Protein AF-A0A968BP72-F1 (afdb_monomer_lite)

Structure (mmCIF, N/CA/C/O backbone):
data_AF-A0A968BP72-F1
#
_entry.id   AF-A0A968BP72-F1
#
loop_
_atom_site.group_PDB
_atom_site.id
_atom_site.type_symbol
_atom_site.label_atom_id
_atom_site.label_alt_id
_atom_site.label_comp_id
_atom_site.label_asym_id
_atom_site.label_entity_id
_atom_site.label_seq_id
_atom_site.pdbx_PDB_ins_code
_atom_site.Cartn_x
_atom_site.Cartn_y
_atom_site.Cartn_z
_atom_site.occupancy
_atom_site.B_iso_or_equiv
_atom_site.auth_seq_id
_atom_site.auth_comp_id
_atom_site.auth_asym_id
_atom_site.auth_atom_id
_atom_site.pdbx_PDB_model_num
ATOM 1 N N . GLU A 1 1 ? 18.294 -2.839 -12.536 1.00 75.31 1 GLU A N 1
ATOM 2 C CA . GLU A 1 1 ? 16.882 -2.722 -12.124 1.00 75.31 1 GLU A CA 1
ATOM 3 C C . GLU A 1 1 ? 16.355 -1.389 -12.620 1.00 75.31 1 GLU A C 1
ATOM 5 O O . GLU A 1 1 ? 17.103 -0.417 -12.588 1.00 75.31 1 GLU A O 1
ATOM 10 N N . GLU A 1 2 ? 15.116 -1.362 -13.096 1.00 91.31 2 GLU A N 1
ATOM 11 C CA . GLU A 1 2 ? 14.395 -0.138 -13.455 1.00 91.31 2 GLU A CA 1
ATOM 12 C C . GLU A 1 2 ? 13.231 0.050 -12.481 1.00 91.31 2 GLU A C 1
ATOM 14 O O . GLU A 1 2 ? 12.752 -0.914 -11.881 1.00 91.31 2 GLU A O 1
ATOM 19 N N . PHE A 1 3 ? 12.781 1.290 -12.302 1.00 95.69 3 PHE A N 1
ATOM 20 C CA . PHE A 1 3 ? 11.666 1.577 -11.405 1.00 95.69 3 PHE A CA 1
ATOM 21 C C . PHE A 1 3 ? 10.371 0.900 -11.907 1.00 95.69 3 PHE A C 1
ATOM 23 O O . PHE A 1 3 ? 10.039 1.046 -13.087 1.00 95.69 3 PHE A O 1
ATOM 30 N N . PRO A 1 4 ? 9.601 0.196 -11.050 1.00 95.56 4 PRO A N 1
ATOM 31 C CA . PRO A 1 4 ? 8.482 -0.647 -11.481 1.00 95.56 4 PRO A CA 1
ATOM 32 C C . PRO A 1 4 ? 7.189 0.151 -11.750 1.00 95.56 4 PRO A C 1
ATOM 34 O O . PRO A 1 4 ? 6.120 -0.197 -11.252 1.00 95.56 4 PRO A O 1
ATOM 37 N N . ALA A 1 5 ? 7.258 1.213 -12.560 1.00 96.69 5 ALA A N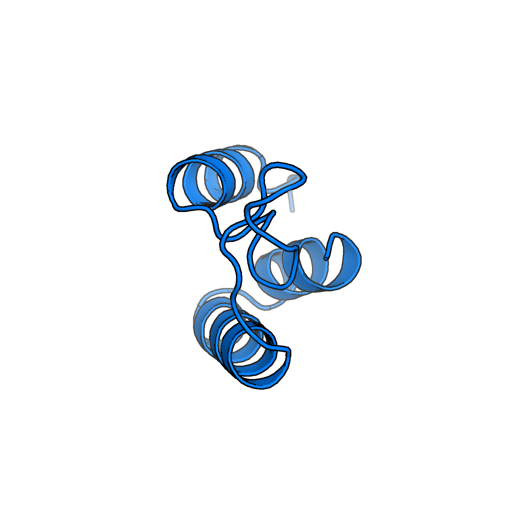 1
ATOM 38 C CA . ALA A 1 5 ? 6.153 2.153 -12.796 1.00 96.69 5 ALA A CA 1
ATOM 39 C C . ALA A 1 5 ? 4.846 1.468 -13.233 1.00 96.69 5 ALA A C 1
ATOM 41 O O . ALA A 1 5 ? 3.778 1.789 -12.719 1.00 96.69 5 ALA A O 1
ATOM 42 N N . ALA A 1 6 ? 4.931 0.478 -14.128 1.00 96.50 6 ALA A N 1
ATOM 43 C CA . ALA A 1 6 ? 3.760 -0.257 -14.608 1.00 96.50 6 ALA A CA 1
ATOM 44 C C . ALA A 1 6 ? 3.074 -1.079 -13.502 1.00 96.50 6 ALA A C 1
ATOM 46 O O . ALA A 1 6 ? 1.851 -1.209 -13.501 1.00 96.50 6 ALA A O 1
ATOM 47 N N . ASN A 1 7 ? 3.840 -1.623 -12.550 1.00 96.56 7 ASN A N 1
ATOM 48 C CA . ASN A 1 7 ? 3.269 -2.336 -11.408 1.00 96.56 7 ASN A CA 1
ATOM 49 C C . ASN A 1 7 ? 2.590 -1.353 -10.454 1.00 96.56 7 ASN A C 1
ATOM 51 O O . ASN A 1 7 ? 1.478 -1.621 -10.013 1.00 96.56 7 ASN A O 1
ATOM 55 N N . ILE A 1 8 ? 3.228 -0.209 -10.174 1.00 97.19 8 ILE A N 1
ATOM 56 C CA . ILE A 1 8 ? 2.645 0.839 -9.322 1.00 97.19 8 ILE A CA 1
ATOM 57 C C . ILE A 1 8 ? 1.329 1.350 -9.916 1.00 97.19 8 ILE A C 1
ATOM 59 O O . ILE A 1 8 ? 0.346 1.477 -9.195 1.00 97.19 8 ILE A O 1
ATOM 63 N N . GLN A 1 9 ? 1.276 1.573 -11.232 1.00 97.81 9 GLN A N 1
ATOM 64 C CA . GLN A 1 9 ? 0.051 2.010 -11.900 1.00 97.81 9 GLN A CA 1
ATOM 65 C C . GLN A 1 9 ? -1.089 0.994 -11.739 1.00 97.81 9 GLN A C 1
ATOM 67 O O . GLN A 1 9 ? -2.192 1.373 -11.361 1.00 97.81 9 GLN A O 1
ATOM 72 N N . LYS A 1 10 ? -0.816 -0.303 -11.927 1.00 97.56 10 LYS A N 1
ATOM 73 C CA . LYS A 1 10 ? -1.816 -1.355 -11.679 1.00 97.56 10 LYS A CA 1
ATOM 74 C C . LYS A 1 10 ? -2.244 -1.419 -10.213 1.00 97.56 10 LYS A C 1
ATOM 76 O O . LYS A 1 10 ? -3.415 -1.629 -9.934 1.00 97.56 10 LYS A O 1
ATOM 81 N N . MET A 1 11 ? -1.318 -1.237 -9.271 1.00 97.69 11 MET A N 1
ATOM 82 C CA . MET A 1 11 ? -1.655 -1.183 -7.845 1.00 97.69 11 MET A CA 1
ATOM 83 C C . MET A 1 11 ? -2.570 0.002 -7.517 1.00 97.69 11 MET A C 1
ATOM 85 O O . MET A 1 11 ? -3.469 -0.151 -6.696 1.00 97.69 11 MET A O 1
ATOM 89 N N . ALA A 1 12 ? -2.385 1.149 -8.177 1.00 97.25 12 ALA A N 1
ATOM 90 C CA . ALA A 1 12 ? -3.274 2.302 -8.046 1.00 97.25 12 ALA A CA 1
ATOM 91 C C . ALA A 1 12 ? -4.688 1.991 -8.555 1.00 97.25 12 ALA A C 1
ATOM 93 O O . ALA A 1 12 ? -5.662 2.281 -7.871 1.00 97.25 12 ALA A O 1
ATOM 94 N N . GLU A 1 13 ? -4.800 1.349 -9.722 1.00 97.81 13 GLU A N 1
ATOM 95 C CA . GLU A 1 13 ? -6.085 0.916 -10.296 1.00 97.81 13 GLU A CA 1
ATOM 96 C C . GLU A 1 13 ? -6.822 -0.103 -9.410 1.00 97.81 13 GLU A C 1
ATOM 98 O O . GLU A 1 13 ? -8.046 -0.185 -9.454 1.00 97.81 13 GLU A O 1
ATOM 103 N N . LEU A 1 14 ? -6.082 -0.866 -8.601 1.00 96.94 14 LEU A N 1
ATOM 104 C CA . LEU A 1 14 ? -6.613 -1.826 -7.630 1.00 96.94 14 LEU A CA 1
ATOM 105 C C . LEU A 1 14 ? -6.906 -1.212 -6.248 1.00 96.94 14 LEU A C 1
ATOM 107 O O . LEU A 1 14 ? -7.259 -1.955 -5.338 1.00 96.94 14 LEU A O 1
ATOM 111 N N . GLY A 1 15 ? -6.697 0.095 -6.056 1.00 97.06 15 GLY A N 1
ATOM 112 C CA . GLY A 1 15 ? -6.907 0.775 -4.770 1.00 97.06 15 GLY A CA 1
ATOM 113 C C . GLY A 1 15 ? -5.807 0.532 -3.727 1.00 97.06 15 GLY A C 1
ATOM 114 O O . GLY A 1 15 ? -5.805 1.126 -2.651 1.00 97.06 15 GLY A O 1
ATOM 115 N N . LEU A 1 16 ? -4.793 -0.283 -4.034 1.00 97.75 16 LEU A N 1
ATOM 116 C CA . LEU A 1 16 ? -3.792 -0.699 -3.046 1.00 97.75 16 LEU A CA 1
ATOM 117 C C . LEU A 1 16 ? -2.987 0.478 -2.485 1.00 97.75 16 LEU A C 1
ATOM 119 O O . LEU A 1 16 ? -2.617 0.456 -1.313 1.00 97.75 16 LEU A O 1
ATOM 123 N N . LEU A 1 17 ? -2.741 1.515 -3.292 1.00 97.56 17 LEU A N 1
ATOM 124 C CA . LEU A 1 17 ? -1.998 2.710 -2.867 1.00 97.56 17 LEU A CA 1
ATOM 125 C C . LEU A 1 17 ? -2.744 3.543 -1.809 1.00 97.56 17 LEU A C 1
ATOM 127 O O . LEU A 1 17 ? -2.112 4.251 -1.035 1.00 97.56 17 LEU A O 1
ATOM 131 N N . GLY A 1 18 ? -4.073 3.431 -1.751 1.00 97.56 18 GLY A N 1
ATOM 132 C CA . GLY A 1 18 ? -4.931 4.094 -0.770 1.00 97.56 18 GLY A CA 1
ATOM 133 C C . GLY A 1 18 ? -5.422 3.165 0.342 1.00 97.56 18 GLY A C 1
ATOM 134 O O . GLY A 1 18 ? -6.335 3.545 1.073 1.00 97.56 18 GLY A O 1
ATOM 135 N N . LEU A 1 19 ? -4.856 1.957 0.470 1.00 98.31 19 LEU A N 1
ATOM 136 C CA . LEU A 1 19 ? -5.484 0.862 1.211 1.00 98.31 19 LEU A CA 1
ATOM 137 C C . LEU A 1 19 ? -5.850 1.198 2.669 1.00 98.31 19 LEU A C 1
ATOM 139 O O . LEU A 1 19 ? -7.016 1.029 3.007 1.00 98.31 19 LEU A O 1
ATOM 143 N N . PRO A 1 20 ? -4.940 1.687 3.537 1.00 97.44 20 PRO A N 1
ATOM 144 C CA . PRO A 1 20 ? -5.290 1.970 4.931 1.00 97.44 20 PRO A CA 1
ATOM 145 C C . PRO A 1 20 ? -5.929 3.352 5.144 1.00 97.44 20 PRO A C 1
ATOM 147 O O . PRO A 1 20 ? -6.177 3.752 6.284 1.00 97.44 20 PRO A O 1
ATOM 150 N N . TYR A 1 21 ? -6.135 4.126 4.075 1.00 97.50 21 TYR A N 1
ATOM 151 C CA . TYR A 1 21 ? -6.658 5.484 4.167 1.00 97.50 21 TYR A CA 1
ATOM 152 C C . TYR A 1 21 ? -8.196 5.471 4.147 1.00 97.50 21 TYR A C 1
ATOM 154 O O . TYR A 1 21 ? -8.781 4.690 3.398 1.00 97.50 21 TYR A O 1
ATOM 162 N N . PRO A 1 22 ? -8.883 6.328 4.929 1.00 97.50 22 PRO A N 1
ATOM 163 C CA . PRO A 1 22 ? -10.345 6.367 4.945 1.00 97.50 22 PRO A CA 1
ATOM 164 C C . PRO A 1 22 ? -10.958 6.703 3.577 1.00 97.50 22 PRO A C 1
ATOM 166 O O . PRO A 1 22 ? -10.458 7.576 2.864 1.00 97.50 22 PRO A O 1
ATOM 169 N N . GLU A 1 23 ? -12.106 6.100 3.259 1.00 97.12 23 GLU A N 1
ATOM 170 C CA . GLU A 1 23 ? -12.875 6.417 2.041 1.00 97.12 23 GLU A CA 1
ATOM 171 C C . GLU A 1 23 ? -13.279 7.902 1.970 1.00 97.12 23 GLU A C 1
ATOM 173 O O . GLU A 1 23 ? -13.314 8.496 0.894 1.00 97.12 23 GLU A O 1
ATOM 178 N N . GLU A 1 24 ? -13.505 8.545 3.122 1.00 97.88 24 GLU A N 1
ATOM 179 C CA . GLU A 1 24 ? -13.867 9.969 3.245 1.00 97.88 24 GLU A CA 1
ATOM 180 C C . GLU A 1 24 ? -12.829 10.924 2.633 1.00 97.88 24 GLU A C 1
ATOM 182 O O . GLU A 1 24 ? -13.163 12.047 2.254 1.00 97.88 24 GLU A O 1
ATOM 187 N N . VAL A 1 25 ? -11.572 10.481 2.531 1.00 96.81 25 VAL A N 1
ATOM 188 C CA . VAL A 1 25 ? -10.469 11.229 1.909 1.00 96.81 25 VAL A CA 1
ATOM 189 C C . VAL A 1 25 ? -9.991 10.595 0.598 1.00 96.81 25 VAL A C 1
ATOM 191 O O . VAL A 1 25 ? -8.967 11.009 0.060 1.00 96.81 25 VAL A O 1
ATOM 194 N N . GLY A 1 26 ? -10.739 9.622 0.064 1.00 95.69 26 GLY A N 1
ATOM 195 C CA . GLY A 1 26 ? -10.444 8.945 -1.201 1.00 95.69 26 GLY A CA 1
ATOM 196 C C . GLY A 1 26 ? -9.521 7.726 -1.097 1.00 95.69 26 GLY A C 1
ATOM 197 O O . GLY A 1 26 ? -8.893 7.383 -2.095 1.00 95.69 26 GLY A O 1
ATOM 198 N N . GLY A 1 27 ? -9.400 7.107 0.083 1.00 96.94 27 GLY A N 1
ATOM 199 C CA . GLY A 1 27 ? -8.757 5.797 0.254 1.00 96.94 27 GLY A CA 1
ATOM 200 C C . GLY A 1 27 ? -9.739 4.622 0.154 1.00 96.94 27 GLY A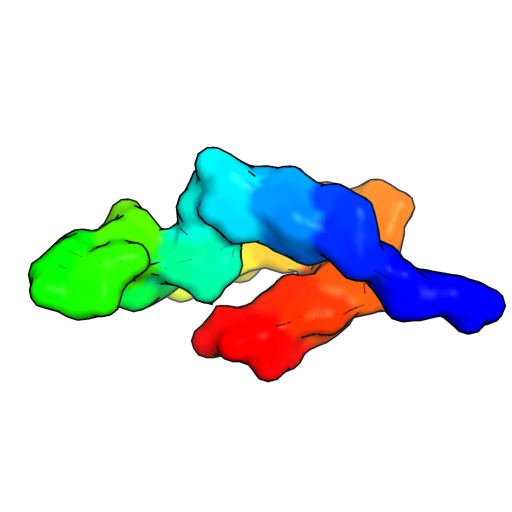 C 1
ATOM 201 O O . GLY A 1 27 ? -10.896 4.811 -0.209 1.00 96.94 27 GLY A O 1
ATOM 202 N N . GLU A 1 28 ? -9.286 3.419 0.513 1.00 98.00 28 GLU A N 1
ATOM 203 C CA . GLU A 1 28 ? -10.085 2.177 0.424 1.00 98.00 28 GLU A CA 1
ATOM 204 C C . GLU A 1 28 ? -10.606 1.669 1.783 1.00 98.00 28 GLU A C 1
ATOM 206 O O . GLU A 1 28 ? -11.219 0.606 1.862 1.00 98.00 28 GLU A O 1
ATOM 211 N N . GLY A 1 29 ? -10.335 2.381 2.882 1.00 97.12 29 GLY A N 1
ATOM 212 C CA . GLY A 1 29 ? -10.886 2.070 4.207 1.00 97.12 29 GLY A CA 1
ATOM 213 C C . GLY A 1 29 ? -10.391 0.764 4.845 1.00 97.12 29 GLY A C 1
ATOM 214 O O . GLY A 1 29 ? -10.983 0.300 5.821 1.00 97.12 29 GLY A O 1
ATOM 215 N N . GLY A 1 30 ? -9.321 0.166 4.321 1.00 97.12 30 GLY A N 1
ATOM 216 C CA . GLY A 1 30 ? -8.667 -1.002 4.900 1.00 97.12 30 GLY A CA 1
ATOM 217 C C . GLY A 1 30 ? -7.946 -0.687 6.213 1.00 97.12 30 GLY A C 1
ATOM 218 O O . GLY A 1 30 ? -7.770 0.465 6.607 1.00 97.12 30 GLY A O 1
ATOM 219 N N . ASP A 1 31 ? -7.498 -1.730 6.907 1.00 96.69 31 ASP A N 1
ATOM 220 C CA . ASP A 1 31 ? -6.702 -1.600 8.127 1.00 96.69 31 ASP A CA 1
ATOM 221 C C . ASP A 1 31 ? -5.221 -1.946 7.897 1.00 96.69 31 ASP A C 1
ATOM 223 O O . ASP A 1 31 ? -4.809 -2.453 6.849 1.00 96.69 31 ASP A O 1
ATOM 227 N N . TYR A 1 32 ? -4.390 -1.683 8.908 1.00 96.25 32 TYR A N 1
ATOM 228 C CA . TYR A 1 32 ? -2.959 -1.986 8.836 1.00 96.25 32 TYR A CA 1
ATOM 229 C C . TYR A 1 32 ? -2.661 -3.487 8.730 1.00 96.25 32 TYR A C 1
ATOM 231 O O . TYR A 1 32 ? -1.597 -3.854 8.236 1.00 96.25 32 TYR A O 1
ATOM 239 N N . LEU A 1 33 ? -3.584 -4.358 9.156 1.00 98.06 33 LEU A N 1
ATOM 240 C CA . LEU A 1 33 ? -3.454 -5.800 8.955 1.00 98.06 33 LEU A CA 1
ATOM 241 C C . LEU A 1 33 ? -3.615 -6.155 7.472 1.00 98.06 33 LEU A C 1
ATOM 243 O O . LEU A 1 33 ? -2.789 -6.878 6.921 1.00 98.06 33 LEU A O 1
ATOM 247 N N . S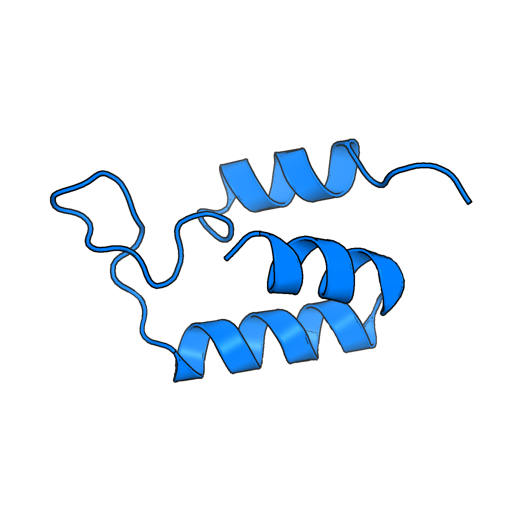ER A 1 34 ? -4.632 -5.601 6.816 1.00 97.69 34 SER A N 1
ATOM 248 C CA . SER A 1 34 ? -4.866 -5.754 5.378 1.00 97.69 34 SER A CA 1
ATOM 249 C C . SER A 1 34 ? -3.687 -5.214 4.567 1.00 97.69 34 SER A C 1
ATOM 251 O O . SER A 1 34 ? -3.228 -5.868 3.632 1.00 97.69 34 SER A O 1
ATOM 253 N N . TYR A 1 35 ? -3.134 -4.066 4.971 1.00 98.06 35 TYR A N 1
ATOM 254 C CA . TYR A 1 35 ? -1.902 -3.522 4.397 1.00 98.06 35 TYR A CA 1
ATOM 255 C C . TYR A 1 35 ? -0.697 -4.454 4.582 1.00 98.06 35 TYR A C 1
ATOM 257 O O . TYR A 1 35 ? 0.003 -4.737 3.611 1.00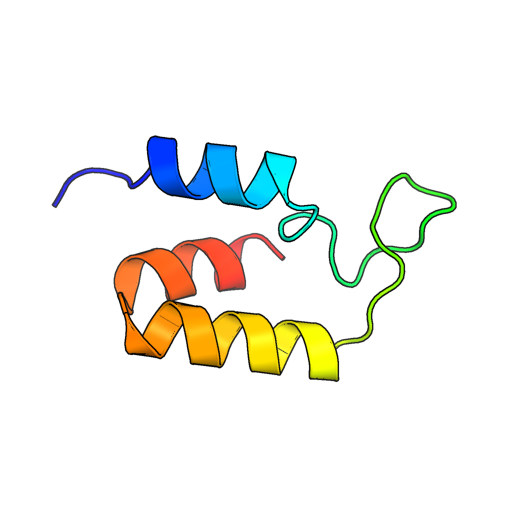 98.06 35 TYR A O 1
ATOM 265 N N . ALA A 1 36 ? -0.470 -4.983 5.789 1.00 98.38 36 ALA A N 1
ATOM 266 C CA . ALA A 1 36 ? 0.631 -5.912 6.038 1.00 98.38 36 ALA A CA 1
ATOM 267 C C . ALA A 1 36 ? 0.531 -7.164 5.151 1.00 98.38 36 ALA A C 1
ATOM 269 O O . ALA A 1 36 ? 1.519 -7.561 4.535 1.00 98.38 36 ALA A O 1
ATOM 270 N N . ILE A 1 37 ? -0.673 -7.727 5.005 1.00 98.44 37 ILE A N 1
ATOM 271 C CA . ILE A 1 37 ? -0.933 -8.862 4.107 1.00 98.44 37 ILE A CA 1
ATOM 272 C C . ILE A 1 37 ? -0.627 -8.487 2.650 1.00 98.44 37 ILE A C 1
ATOM 274 O O . ILE A 1 37 ? 0.017 -9.258 1.939 1.00 98.44 37 ILE A O 1
ATOM 278 N N . ALA A 1 38 ? -1.038 -7.298 2.197 1.00 98.31 38 ALA A N 1
ATOM 279 C CA . ALA A 1 38 ? -0.734 -6.829 0.846 1.00 98.31 38 ALA A CA 1
ATOM 280 C C . ALA A 1 38 ? 0.784 -6.723 0.606 1.00 98.31 38 ALA A C 1
ATOM 282 O O . ALA A 1 38 ? 1.276 -7.188 -0.424 1.00 98.31 38 ALA A O 1
ATOM 283 N N . VAL A 1 39 ? 1.543 -6.183 1.568 1.00 98.50 39 VAL A N 1
ATOM 284 C CA . VAL A 1 39 ? 3.013 -6.126 1.498 1.00 98.50 39 VAL A CA 1
ATOM 285 C C . VAL A 1 39 ? 3.613 -7.530 1.404 1.00 98.50 39 VAL A C 1
ATOM 287 O O . VAL A 1 39 ? 4.468 -7.764 0.548 1.00 98.50 39 VAL A O 1
ATOM 290 N N . GLU A 1 40 ? 3.168 -8.471 2.240 1.00 98.69 40 GLU A N 1
ATOM 291 C CA . GLU A 1 40 ? 3.669 -9.851 2.252 1.00 98.69 40 GLU A CA 1
ATOM 292 C C . GLU A 1 40 ? 3.414 -10.582 0.926 1.00 98.69 40 GLU A C 1
ATOM 294 O O . GLU A 1 40 ? 4.323 -11.215 0.377 1.00 98.69 40 GLU A O 1
ATOM 299 N N . GLU A 1 41 ? 2.210 -10.462 0.365 1.00 98.44 41 GLU A N 1
ATOM 300 C CA . GLU A 1 41 ? 1.860 -11.120 -0.897 1.00 98.44 41 GLU A CA 1
ATOM 301 C C . GLU A 1 41 ? 2.597 -10.504 -2.097 1.00 98.44 41 GLU A C 1
ATOM 303 O O . GLU A 1 41 ? 3.062 -11.234 -2.977 1.00 98.44 41 GLU A O 1
ATOM 308 N N . ILE A 1 42 ? 2.812 -9.182 -2.118 1.00 98.19 42 ILE A N 1
ATOM 309 C CA . ILE A 1 42 ? 3.658 -8.546 -3.142 1.00 98.19 42 ILE A CA 1
ATOM 310 C C . ILE A 1 42 ? 5.116 -8.997 -2.974 1.00 98.19 42 ILE A C 1
ATOM 312 O O . ILE A 1 42 ? 5.778 -9.326 -3.963 1.00 98.19 42 ILE A O 1
ATOM 316 N N . ALA A 1 43 ? 5.623 -9.068 -1.738 1.00 98.38 43 ALA A N 1
ATOM 317 C CA . ALA A 1 43 ? 7.003 -9.459 -1.448 1.00 98.38 43 ALA A CA 1
ATOM 318 C C . ALA A 1 43 ? 7.300 -10.906 -1.857 1.00 98.38 43 ALA A C 1
ATOM 320 O O . ALA A 1 43 ? 8.413 -11.193 -2.302 1.00 98.38 43 ALA A O 1
ATOM 321 N N . ARG A 1 44 ? 6.301 -11.798 -1.779 1.00 98.50 44 ARG A N 1
ATOM 322 C CA . ARG A 1 44 ? 6.396 -13.182 -2.269 1.00 98.50 44 ARG A CA 1
ATOM 323 C C . ARG A 1 44 ? 6.723 -13.251 -3.766 1.00 98.50 44 ARG A C 1
ATOM 325 O O . ARG A 1 44 ? 7.391 -14.193 -4.188 1.00 98.50 44 ARG A O 1
ATOM 332 N N . ALA A 1 45 ? 6.285 -12.270 -4.558 1.00 97.56 45 ALA A N 1
ATOM 333 C CA . ALA A 1 45 ? 6.604 -12.174 -5.982 1.00 97.56 45 ALA A CA 1
ATOM 334 C C . ALA A 1 45 ? 7.847 -11.310 -6.261 1.00 97.56 45 ALA A C 1
ATOM 336 O O . ALA A 1 45 ? 8.691 -11.684 -7.076 1.00 97.56 45 ALA A O 1
ATOM 337 N N . CYS A 1 46 ? 7.964 -10.143 -5.618 1.00 97.44 46 CYS A N 1
ATOM 338 C CA . CYS A 1 46 ? 9.051 -9.192 -5.842 1.00 97.44 46 CYS A CA 1
ATOM 339 C C . CYS A 1 46 ? 9.282 -8.289 -4.620 1.00 97.44 46 CYS A C 1
ATOM 341 O O . CYS A 1 46 ? 8.536 -7.337 -4.375 1.00 97.44 46 CYS A O 1
ATOM 343 N N . GLY A 1 47 ? 10.379 -8.530 -3.896 1.00 97.50 47 GLY A N 1
ATOM 344 C CA . GLY A 1 47 ? 10.735 -7.752 -2.706 1.00 97.50 47 GLY A CA 1
ATOM 345 C C . GLY A 1 47 ? 11.006 -6.266 -2.973 1.00 97.50 47 GLY A C 1
ATOM 346 O O . GLY A 1 47 ? 10.607 -5.428 -2.170 1.00 97.50 47 GLY A O 1
ATOM 347 N N . SER A 1 48 ? 11.626 -5.905 -4.105 1.00 96.62 48 SER A N 1
ATOM 348 C CA . SER A 1 48 ? 11.887 -4.492 -4.432 1.00 96.62 48 SER A CA 1
ATOM 349 C C . SER A 1 48 ? 10.596 -3.721 -4.720 1.00 96.62 48 SER A C 1
ATOM 351 O O . SER A 1 48 ? 10.435 -2.602 -4.241 1.00 96.62 48 SER A O 1
ATOM 353 N N . THR A 1 49 ? 9.635 -4.336 -5.417 1.00 97.38 49 THR A N 1
ATOM 354 C CA . THR A 1 49 ? 8.304 -3.742 -5.634 1.00 97.38 49 THR A CA 1
ATOM 355 C C . THR A 1 49 ? 7.529 -3.622 -4.320 1.00 97.38 49 THR A C 1
ATOM 357 O O . THR A 1 49 ? 6.924 -2.581 -4.070 1.00 97.38 49 THR A O 1
ATOM 360 N N . ALA A 1 50 ? 7.590 -4.642 -3.457 1.00 98.12 50 ALA A N 1
ATOM 361 C CA . ALA A 1 50 ? 6.955 -4.601 -2.142 1.00 98.12 50 ALA A CA 1
ATOM 362 C C . ALA A 1 50 ? 7.518 -3.482 -1.262 1.00 98.12 50 ALA A C 1
ATOM 364 O O . ALA A 1 50 ? 6.754 -2.793 -0.598 1.00 98.12 50 ALA A O 1
ATOM 365 N N . LEU A 1 51 ? 8.835 -3.253 -1.297 1.00 97.50 51 LEU A N 1
ATOM 366 C CA . LEU A 1 51 ? 9.459 -2.156 -0.560 1.00 97.50 51 LEU A CA 1
ATOM 367 C C . LEU A 1 51 ? 9.002 -0.785 -1.077 1.00 97.50 51 LEU A C 1
ATOM 369 O O . LE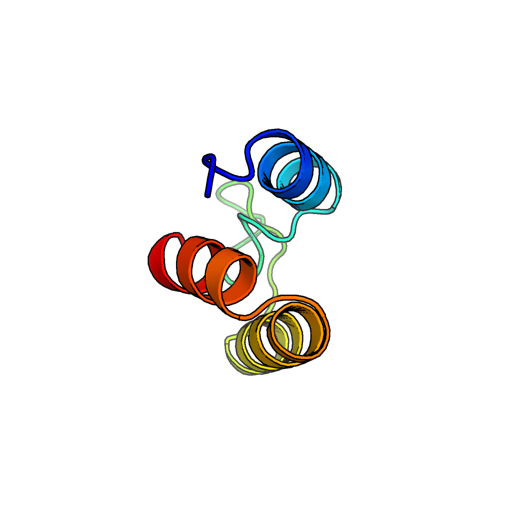U A 1 51 ? 8.750 0.104 -0.271 1.00 97.50 51 LEU A O 1
ATOM 373 N N . VAL A 1 52 ? 8.870 -0.608 -2.397 1.00 97.50 52 VAL A N 1
ATOM 374 C CA . VAL A 1 52 ? 8.331 0.640 -2.971 1.00 97.50 52 VAL A CA 1
ATOM 375 C C . VAL A 1 52 ? 6.894 0.874 -2.506 1.00 97.50 52 VAL A C 1
ATOM 377 O O . VAL A 1 52 ? 6.566 1.987 -2.109 1.00 97.50 52 VAL A O 1
ATOM 380 N N . TYR A 1 53 ? 6.056 -0.166 -2.521 1.00 97.94 53 TYR A N 1
ATOM 381 C CA . TYR A 1 53 ? 4.690 -0.088 -2.006 1.00 97.94 53 TYR A CA 1
ATOM 382 C C . TYR A 1 53 ? 4.668 0.258 -0.510 1.00 97.94 53 TYR A C 1
ATOM 384 O O . TYR A 1 53 ? 3.991 1.197 -0.105 1.00 97.94 53 TYR A O 1
ATOM 392 N N . ALA A 1 54 ? 5.475 -0.436 0.294 1.00 97.75 54 ALA A N 1
ATOM 393 C CA . ALA A 1 54 ? 5.509 -0.245 1.737 1.00 97.75 54 ALA A CA 1
ATOM 394 C C . ALA A 1 54 ? 6.068 1.120 2.174 1.00 97.75 54 ALA A C 1
ATOM 396 O O . ALA A 1 54 ? 5.733 1.614 3.242 1.00 97.75 54 ALA A O 1
ATOM 397 N N . ALA A 1 55 ? 6.946 1.723 1.369 1.00 97.38 55 ALA A N 1
ATOM 398 C CA . ALA A 1 55 ? 7.470 3.064 1.618 1.00 97.38 55 ALA A CA 1
ATOM 399 C C . ALA A 1 55 ? 6.506 4.180 1.183 1.00 97.38 55 ALA A C 1
ATOM 401 O O . ALA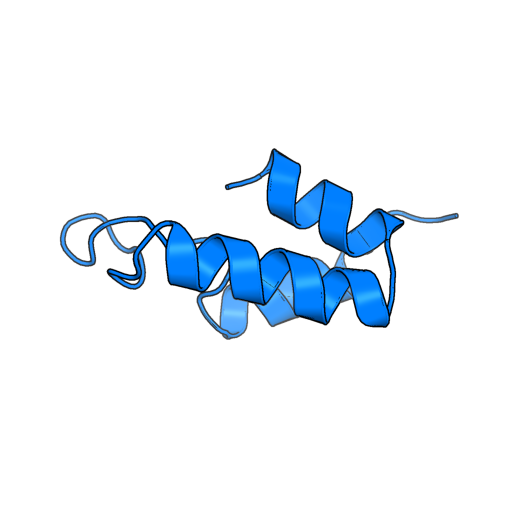 A 1 55 ? 6.686 5.329 1.584 1.00 97.38 55 ALA A O 1
ATOM 402 N N . HIS A 1 56 ? 5.546 3.867 0.311 1.00 96.25 56 HIS A N 1
ATOM 403 C CA . HIS A 1 56 ? 4.546 4.817 -0.163 1.00 96.25 56 HIS A CA 1
ATOM 404 C C . HIS A 1 56 ? 3.397 4.995 0.830 1.00 96.25 56 HIS A C 1
ATOM 406 O O . HIS A 1 56 ? 2.979 6.131 1.057 1.00 96.25 56 HIS A O 1
ATOM 412 N N . VAL A 1 57 ? 2.886 3.872 1.345 1.00 91.06 57 VAL A N 1
ATOM 413 C CA . VAL A 1 57 ? 1.736 3.801 2.255 1.00 91.06 57 VAL A CA 1
ATOM 414 C C . VAL A 1 57 ? 2.090 4.349 3.628 1.00 91.06 57 VAL A C 1
ATOM 416 O O . VAL A 1 57 ? 1.287 5.178 4.111 1.00 91.06 57 VAL A O 1
#

Foldseek 3Di:
DDDPVVVVVVCVVVQLLQACPDVVVPHDVHHVVVNVVVLVVVVVVPVVVSVVSVVRD

Sequence (57 aa):
EEFPAANIQKMAELGLLGLPYPEEVGGEGGDYLSYAIAVEEIARACGSTALVYAAHV

Radius of gyration: 11.09 Å; chains: 1; bounding box: 31×24×24 Å

Secondary structure (DSSP, 8-state):
----HHHHHHHHHTTGGGTTS-GGGTS----HHHHHHHHHHHHHH-HHHHHHHHHH-

pLDDT: mean 96.84, std 3.18, range [75.31, 98.69]